Protein AF-A0A7C4RL54-F1 (afdb_monomer)

Solvent-accessible surface area (backbone atoms only — not comparable to full-atom values): 8398 Å² total; per-residue (Å²): 132,87,81,76,83,52,84,56,76,92,70,57,71,68,60,50,52,51,29,49,52,51,32,53,53,32,50,54,50,43,48,72,76,38,52,92,52,42,62,59,35,50,67,56,17,50,60,44,22,53,50,42,31,53,53,51,51,54,50,38,60,52,51,37,65,54,80,75,53,84,80,68,80,81,68,78,94,63,67,63,64,57,49,55,50,50,51,54,48,51,51,50,50,50,51,46,48,67,59,46,47,60,57,57,43,62,78,75,50,56,75,68,55,41,54,40,51,55,36,20,46,49,35,8,61,27,46,33,53,51,53,53,49,50,54,42,51,51,57,51,47,59,60,62,63,67,72,76,124

Sequence (149 aa):
MNSKKTFQYPYSFRWILLSFILVCVSLILAIIVLGIKIHLFIIISLPQFLLFLAIKYRLYTSLDVVDGNPLLFFGEGEDVEKRSSLYTVMLIFLAFFGFALPFILLFVMEPLMWFVSLLSFIVGINGPELILYLIYFQKRKIRFGSKSL

Mean predicted aligned error: 11.38 Å

Foldseek 3Di:
DDPPQAQDQPDDVVVLVVLVVLLVVLVVLLCVLQPVNSVLLCVQLVVLQVVLLVVVVVVRSVVSVCPPDVPVVPDDDDVPVVVVVVNVVVVVVVVCCLPVVLVVCVVPDDPSVSSSNVSSNSCSNSVSSNVSVVVNVVVVCVVVVVPPD

Nearest PDB structures (foldseek):
  8vpb-assembly1_B  TM=3.250E-01  e=9.708E+00  Acetivibrio thermocellus ATCC 27405

Structure (mmCIF, N/CA/C/O backbone):
data_AF-A0A7C4RL54-F1
#
_entry.id   AF-A0A7C4RL54-F1
#
loop_
_atom_site.group_PDB
_atom_site.id
_atom_site.type_symbol
_atom_site.label_atom_id
_atom_site.label_alt_id
_atom_site.label_comp_id
_atom_site.label_asym_id
_atom_site.label_entity_id
_atom_site.label_seq_id
_atom_site.pdbx_PDB_ins_code
_atom_site.Cartn_x
_atom_site.Cartn_y
_atom_site.Cartn_z
_atom_site.occupancy
_atom_site.B_iso_or_equiv
_atom_site.auth_seq_id
_atom_site.auth_comp_id
_atom_site.auth_asym_id
_atom_site.auth_atom_id
_atom_site.pdbx_PDB_model_num
ATOM 1 N N . MET A 1 1 ? 25.033 -7.985 -28.181 1.00 35.47 1 MET A N 1
ATOM 2 C CA . MET A 1 1 ? 25.256 -6.916 -27.179 1.00 35.47 1 MET A CA 1
ATOM 3 C C . MET A 1 1 ? 24.112 -6.983 -26.168 1.00 35.47 1 MET A C 1
ATOM 5 O O . MET A 1 1 ? 22.977 -6.727 -26.540 1.00 35.47 1 MET A O 1
ATOM 9 N N . ASN A 1 2 ? 24.372 -7.462 -24.946 1.00 34.47 2 ASN A N 1
ATOM 10 C CA . ASN A 1 2 ? 23.336 -7.777 -23.949 1.00 34.47 2 ASN A CA 1
ATOM 11 C C . ASN A 1 2 ? 22.698 -6.501 -23.379 1.00 34.47 2 ASN A C 1
ATOM 13 O O . ASN A 1 2 ? 23.256 -5.871 -22.479 1.00 34.47 2 ASN A O 1
ATOM 17 N N . SER A 1 3 ? 21.514 -6.146 -23.883 1.00 41.81 3 SER A N 1
ATOM 18 C CA . SER A 1 3 ? 20.625 -5.172 -23.249 1.00 41.81 3 SER A CA 1
ATOM 19 C C . SER A 1 3 ? 20.230 -5.703 -21.867 1.00 41.81 3 SER A C 1
ATOM 21 O O . SER A 1 3 ? 19.469 -6.664 -21.729 1.00 41.81 3 SER A O 1
ATOM 23 N N . LYS A 1 4 ? 20.834 -5.141 -20.816 1.00 46.88 4 LYS A N 1
ATOM 24 C CA . LYS A 1 4 ? 20.518 -5.478 -19.425 1.00 46.88 4 LYS A CA 1
ATOM 25 C C . LYS A 1 4 ? 19.101 -4.990 -19.121 1.00 46.88 4 LYS A C 1
ATOM 27 O O . LYS A 1 4 ? 18.918 -3.813 -18.818 1.00 46.88 4 LYS A O 1
ATOM 32 N N . LYS A 1 5 ? 18.146 -5.926 -19.177 1.00 49.25 5 LYS A N 1
ATOM 33 C CA . LYS A 1 5 ? 16.754 -5.825 -18.708 1.00 49.25 5 LYS A CA 1
ATOM 34 C C . LYS A 1 5 ? 16.659 -4.907 -17.485 1.00 49.25 5 LYS A C 1
ATOM 36 O O . LYS A 1 5 ? 17.281 -5.150 -16.447 1.00 49.25 5 LYS A O 1
ATOM 41 N N . THR A 1 6 ? 15.944 -3.808 -17.641 1.00 55.41 6 THR A N 1
ATOM 42 C CA . THR A 1 6 ? 15.879 -2.704 -16.687 1.00 55.41 6 THR A CA 1
ATOM 43 C C . THR A 1 6 ? 14.563 -2.711 -15.976 1.00 55.41 6 THR A C 1
ATOM 45 O O . THR A 1 6 ? 13.594 -2.568 -16.680 1.00 55.41 6 THR A O 1
ATOM 48 N N . PHE A 1 7 ? 14.546 -2.768 -14.641 1.00 57.19 7 PHE A N 1
ATOM 49 C CA . PHE A 1 7 ? 13.342 -2.439 -13.877 1.00 57.19 7 PHE A CA 1
ATOM 50 C C . PHE A 1 7 ? 12.948 -0.973 -14.110 1.00 57.19 7 PHE A C 1
ATOM 52 O O . PHE A 1 7 ? 13.687 -0.104 -13.637 1.00 57.19 7 PHE A O 1
ATOM 59 N N . GLN A 1 8 ? 11.867 -0.690 -14.837 1.00 60.50 8 GLN A N 1
ATOM 60 C CA . GLN A 1 8 ? 11.289 0.644 -15.009 1.00 60.50 8 GLN A CA 1
ATOM 61 C C . GLN A 1 8 ? 10.067 0.798 -14.110 1.00 60.50 8 GLN A C 1
ATOM 63 O O . GLN A 1 8 ? 9.154 -0.024 -14.080 1.00 60.50 8 GLN A O 1
ATOM 68 N N . TYR A 1 9 ? 10.068 1.877 -13.335 1.00 67.00 9 TYR A N 1
ATOM 69 C CA . TYR A 1 9 ? 8.959 2.210 -12.458 1.00 67.00 9 TYR A CA 1
ATOM 70 C C . TYR A 1 9 ? 7.986 3.145 -13.199 1.00 67.00 9 TYR A C 1
ATOM 72 O O . TYR A 1 9 ? 8.414 4.224 -13.616 1.00 67.00 9 TYR A O 1
ATOM 80 N N . PRO A 1 10 ? 6.707 2.760 -13.374 1.00 68.31 10 PRO A N 1
ATOM 81 C CA . PRO A 1 10 ? 5.810 3.434 -14.316 1.00 68.31 10 PRO A CA 1
ATOM 82 C C . PRO A 1 10 ? 5.175 4.727 -13.777 1.00 68.31 10 PRO A C 1
ATOM 84 O O . PRO A 1 10 ? 4.591 5.486 -14.549 1.00 68.31 10 PRO A O 1
ATOM 87 N N . TYR A 1 11 ? 5.275 5.009 -12.473 1.00 74.88 11 TYR A N 1
ATOM 88 C CA . TYR A 1 11 ? 4.630 6.176 -11.865 1.00 74.88 11 TYR A CA 1
ATOM 89 C C . TYR A 1 11 ? 5.600 7.332 -11.612 1.00 74.88 11 TYR A C 1
ATOM 91 O O . TYR A 1 11 ? 6.778 7.162 -11.297 1.00 74.88 11 TYR A O 1
ATOM 99 N N . SER A 1 12 ? 5.077 8.555 -11.709 1.00 77.69 12 SER A N 1
ATOM 100 C CA . SER A 1 12 ? 5.824 9.757 -11.337 1.00 77.69 12 SER A CA 1
ATOM 101 C C . SER A 1 12 ? 5.947 9.885 -9.817 1.00 77.69 12 SER A C 1
ATOM 103 O O . SER A 1 12 ? 5.081 9.438 -9.069 1.00 77.69 12 SER A O 1
ATOM 105 N N . PHE A 1 13 ? 6.984 10.587 -9.350 1.00 76.12 13 PHE A N 1
ATOM 106 C CA . PHE A 1 13 ? 7.227 10.827 -7.921 1.00 76.12 13 PHE A CA 1
ATOM 107 C C . PHE A 1 13 ? 6.021 11.429 -7.171 1.00 76.12 13 PHE A C 1
ATOM 109 O O . PHE A 1 13 ? 5.827 11.151 -5.991 1.00 76.12 13 PHE A O 1
ATOM 116 N N . ARG A 1 14 ? 5.167 12.207 -7.854 1.00 81.69 14 ARG A N 1
ATOM 117 C CA . ARG A 1 14 ? 3.951 12.794 -7.261 1.00 81.69 14 ARG A CA 1
ATOM 118 C C . ARG A 1 14 ? 2.963 11.726 -6.780 1.00 81.69 14 ARG A C 1
ATOM 120 O O . ARG A 1 14 ? 2.393 11.875 -5.704 1.00 81.69 14 ARG A O 1
ATOM 127 N N . TRP A 1 15 ? 2.800 10.639 -7.534 1.00 82.81 15 TRP A N 1
AT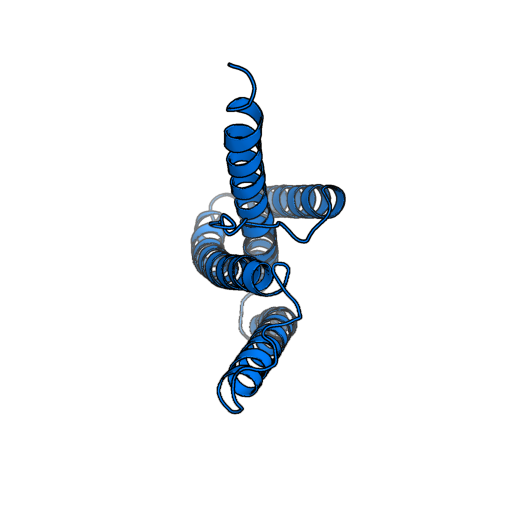OM 128 C CA . TRP A 1 15 ? 1.929 9.517 -7.156 1.00 82.81 15 TRP A CA 1
ATOM 129 C C . TRP A 1 15 ? 2.459 8.748 -5.946 1.00 82.81 15 TRP A C 1
ATOM 131 O O . TRP A 1 15 ? 1.695 8.253 -5.121 1.00 82.81 15 TRP A O 1
ATOM 141 N N . ILE A 1 16 ? 3.779 8.707 -5.808 1.00 86.75 16 ILE A N 1
ATOM 142 C CA . ILE A 1 16 ? 4.480 8.058 -4.698 1.00 86.75 16 ILE A CA 1
ATOM 143 C C . ILE A 1 16 ? 4.316 8.882 -3.433 1.00 86.75 16 ILE A C 1
ATOM 145 O O . ILE A 1 16 ? 4.018 8.337 -2.377 1.00 86.75 16 ILE A O 1
ATOM 149 N N . LEU A 1 17 ? 4.445 10.206 -3.549 1.00 87.38 17 LEU A N 1
ATOM 150 C CA . LEU A 1 17 ? 4.177 11.124 -2.450 1.00 87.38 17 LEU A CA 1
ATOM 151 C C . LEU A 1 17 ? 2.723 11.004 -1.975 1.00 87.38 17 LEU A C 1
ATOM 153 O O . LEU A 1 17 ? 2.479 10.932 -0.776 1.00 87.38 17 LEU A O 1
ATOM 157 N N . LEU A 1 18 ? 1.767 10.916 -2.902 1.00 89.25 18 LEU A N 1
ATOM 158 C CA . LEU A 1 18 ? 0.362 10.693 -2.565 1.00 89.25 18 LEU A CA 1
ATOM 159 C C . LEU A 1 18 ? 0.154 9.339 -1.867 1.00 89.25 18 LEU A C 1
ATOM 161 O O . LEU A 1 18 ? -0.502 9.285 -0.830 1.00 89.25 18 LEU A O 1
ATOM 165 N N . SER A 1 19 ? 0.780 8.271 -2.369 1.00 89.00 19 SER A N 1
ATOM 166 C CA . SER A 1 19 ? 0.760 6.943 -1.735 1.00 89.00 19 SER A CA 1
ATOM 167 C C . SER A 1 19 ? 1.339 6.984 -0.317 1.00 89.00 19 SER A C 1
ATOM 169 O O . SER A 1 19 ? 0.770 6.402 0.603 1.00 89.00 19 SER A O 1
ATOM 171 N N . PHE A 1 20 ? 2.436 7.717 -0.117 1.00 91.44 20 PHE A N 1
ATOM 172 C CA . PHE A 1 20 ? 3.063 7.914 1.188 1.00 91.44 20 PHE A CA 1
ATOM 173 C C . PHE A 1 20 ? 2.129 8.636 2.159 1.00 91.44 20 PHE A C 1
ATOM 175 O O . PHE A 1 20 ? 1.907 8.152 3.267 1.00 91.44 20 PHE A O 1
ATOM 182 N N . ILE A 1 21 ? 1.525 9.747 1.724 1.00 94.06 21 ILE A N 1
ATOM 183 C CA . ILE A 1 21 ? 0.560 10.506 2.528 1.00 94.06 21 ILE A CA 1
ATOM 184 C C . ILE A 1 21 ? -0.614 9.610 2.934 1.00 94.06 21 ILE A C 1
ATOM 186 O O . ILE A 1 21 ? -0.970 9.578 4.110 1.00 94.06 21 ILE A O 1
ATOM 190 N N . LEU A 1 22 ? -1.176 8.838 1.999 1.00 92.81 22 LEU A N 1
ATOM 191 C CA . LEU A 1 22 ? -2.286 7.923 2.281 1.00 92.81 22 LEU A CA 1
ATOM 192 C C . LEU A 1 22 ? -1.910 6.844 3.303 1.00 92.81 22 LEU A C 1
ATOM 194 O O . LEU A 1 22 ? -2.688 6.580 4.218 1.00 92.81 22 LEU A O 1
ATOM 198 N N . VAL A 1 23 ? -0.716 6.253 3.192 1.00 92.88 23 VAL A N 1
ATOM 199 C CA . VAL A 1 23 ? -0.221 5.275 4.173 1.00 92.88 23 VAL A CA 1
ATOM 200 C C . VAL A 1 23 ? -0.063 5.920 5.551 1.00 92.88 23 VAL A C 1
ATOM 202 O O . VAL A 1 23 ? -0.548 5.365 6.534 1.00 92.88 23 VAL A O 1
ATOM 205 N N . CYS A 1 24 ? 0.554 7.101 5.640 1.00 93.69 24 CYS A N 1
ATOM 206 C CA . CYS A 1 24 ? 0.738 7.810 6.908 1.00 93.69 24 CYS A CA 1
ATOM 207 C C . CYS A 1 24 ? -0.595 8.174 7.569 1.00 93.69 24 CYS A C 1
ATOM 209 O O . CYS A 1 24 ? -0.789 7.885 8.748 1.00 93.69 24 CYS A O 1
ATOM 211 N N . VAL A 1 25 ? -1.528 8.759 6.813 1.00 93.38 25 VAL A N 1
ATOM 212 C CA . VAL A 1 25 ? -2.870 9.098 7.311 1.00 93.38 25 VAL A CA 1
ATOM 213 C C . VAL A 1 25 ? -3.584 7.840 7.794 1.00 93.38 25 VAL A C 1
ATOM 215 O O . VAL A 1 25 ? -4.139 7.830 8.890 1.00 93.38 25 VAL A O 1
ATOM 218 N N . SER A 1 26 ? -3.513 6.755 7.024 1.00 92.19 26 SER A N 1
ATOM 219 C CA . SER A 1 26 ? -4.150 5.496 7.394 1.00 92.19 26 SER A CA 1
ATOM 220 C C . SER A 1 26 ? -3.569 4.889 8.672 1.00 92.19 26 SER A C 1
ATOM 222 O O . SER A 1 26 ? -4.319 4.356 9.486 1.00 92.19 26 SER A O 1
ATOM 224 N N . LEU A 1 27 ? -2.251 4.969 8.873 1.00 91.31 27 LEU A N 1
ATOM 225 C CA . LEU A 1 27 ? -1.597 4.488 10.091 1.00 91.31 27 LEU A CA 1
ATOM 226 C C . LEU A 1 27 ? -1.980 5.328 11.313 1.00 91.31 27 LEU A C 1
ATOM 228 O O . LEU A 1 27 ? -2.297 4.767 12.358 1.00 91.31 27 LEU A O 1
ATOM 232 N N . ILE A 1 28 ? -1.998 6.657 11.181 1.00 93.25 28 ILE A N 1
ATOM 233 C CA . ILE A 1 28 ? -2.413 7.565 12.261 1.00 93.25 28 ILE A CA 1
ATOM 234 C C . ILE A 1 28 ? -3.860 7.267 12.665 1.00 93.25 28 ILE A C 1
ATOM 236 O O . ILE A 1 28 ? -4.146 7.092 13.848 1.00 93.25 28 ILE A O 1
ATOM 240 N N . LEU A 1 29 ? -4.763 7.139 11.688 1.00 90.88 29 LEU A N 1
ATOM 241 C CA . LEU A 1 29 ? -6.157 6.783 11.949 1.0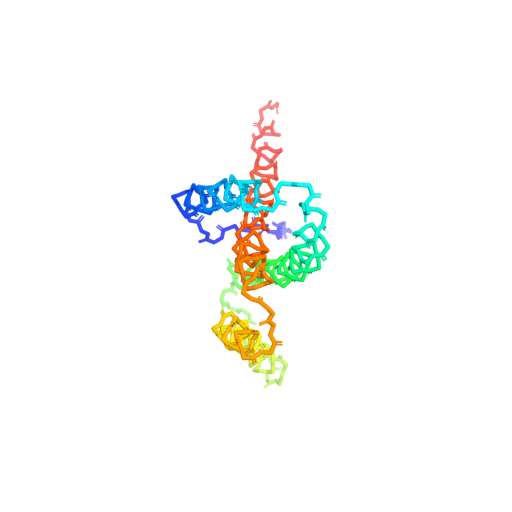0 90.88 29 LEU A CA 1
ATOM 242 C C . LEU A 1 29 ? -6.284 5.397 12.586 1.00 90.88 29 LEU A C 1
ATOM 244 O O . LEU A 1 29 ? -7.062 5.238 13.522 1.00 90.88 29 LEU A O 1
ATOM 248 N N . ALA A 1 30 ? -5.500 4.410 12.145 1.00 89.00 30 ALA A N 1
ATOM 249 C CA . ALA A 1 30 ? -5.511 3.077 12.742 1.00 89.00 30 ALA A CA 1
ATOM 250 C C . ALA A 1 30 ? -5.090 3.117 14.217 1.00 89.00 30 ALA A C 1
ATOM 252 O O . ALA A 1 30 ? -5.724 2.473 15.048 1.00 89.00 30 ALA A O 1
ATOM 253 N N . ILE A 1 31 ? -4.074 3.910 14.564 1.00 89.50 31 ILE A N 1
ATOM 254 C CA . ILE A 1 31 ? -3.629 4.085 15.953 1.00 89.50 31 ILE A CA 1
ATOM 255 C C . ILE A 1 31 ? -4.724 4.749 16.795 1.00 89.50 31 ILE A C 1
ATOM 257 O O . ILE A 1 31 ? -5.021 4.264 17.885 1.00 89.50 31 ILE A O 1
ATOM 261 N N . ILE A 1 32 ? -5.352 5.814 16.285 1.00 90.50 32 ILE A N 1
ATOM 262 C CA . ILE A 1 32 ? -6.412 6.546 16.996 1.00 90.50 32 ILE A CA 1
ATOM 263 C C . ILE A 1 32 ? -7.645 5.660 17.220 1.00 90.50 32 ILE A C 1
ATOM 265 O O . ILE A 1 32 ? -8.184 5.626 18.322 1.00 90.50 32 ILE A O 1
ATOM 269 N N . VAL A 1 33 ? -8.093 4.943 16.186 1.00 87.06 33 VAL A N 1
ATOM 270 C CA . VAL A 1 33 ? -9.337 4.157 16.218 1.00 87.06 33 VAL A CA 1
ATOM 271 C C . VAL A 1 33 ? -9.160 2.836 16.965 1.00 87.06 33 VAL A C 1
ATOM 273 O O . VAL A 1 33 ? -10.074 2.396 17.660 1.00 87.06 33 VAL A O 1
ATOM 276 N N . LEU A 1 34 ? -8.006 2.176 16.823 1.00 85.06 34 LEU A N 1
ATOM 277 C CA . LEU A 1 34 ? -7.810 0.818 17.339 1.00 85.06 34 LEU A CA 1
ATOM 278 C C . LEU A 1 34 ? -7.048 0.780 18.657 1.00 85.06 34 LEU A C 1
ATOM 280 O O . LEU A 1 34 ? -7.264 -0.153 19.431 1.00 85.06 34 LEU A O 1
ATOM 284 N N . GLY A 1 35 ? -6.174 1.753 18.929 1.00 85.69 35 GLY A N 1
ATOM 285 C CA . GLY A 1 35 ? -5.356 1.794 20.140 1.00 85.69 35 GLY A CA 1
ATOM 286 C C . GLY A 1 35 ? -4.687 0.445 20.430 1.00 85.69 35 GLY A C 1
ATOM 287 O O . GLY A 1 35 ? -3.856 -0.039 19.664 1.00 85.69 35 GLY A O 1
ATOM 288 N N . ILE A 1 36 ? -5.106 -0.211 21.515 1.00 83.19 36 ILE A N 1
ATOM 289 C CA . ILE A 1 36 ? -4.591 -1.519 21.968 1.00 83.19 36 ILE A CA 1
ATOM 290 C C . ILE A 1 36 ? -4.880 -2.649 20.951 1.00 83.19 36 ILE A C 1
ATOM 292 O O . ILE A 1 36 ? -4.137 -3.629 20.852 1.00 83.19 36 ILE A O 1
ATOM 296 N N . LYS A 1 37 ? -5.931 -2.511 20.134 1.00 86.56 37 LYS A N 1
ATOM 297 C CA . LYS A 1 37 ? -6.326 -3.477 19.096 1.00 86.56 37 LYS A CA 1
ATOM 298 C C . LYS A 1 37 ? -5.574 -3.310 17.768 1.00 86.56 37 LYS A C 1
ATOM 300 O O . LYS A 1 37 ? -5.958 -3.918 16.772 1.00 86.56 37 LYS A O 1
ATOM 305 N N . ILE A 1 38 ? -4.480 -2.542 17.733 1.00 87.81 38 ILE A N 1
ATOM 306 C CA . ILE A 1 38 ? -3.667 -2.331 16.520 1.00 87.81 38 ILE A CA 1
ATOM 307 C C . ILE A 1 38 ? -3.134 -3.638 15.906 1.00 87.81 38 ILE A C 1
ATOM 309 O O . ILE A 1 38 ? -2.904 -3.717 14.702 1.00 87.81 38 ILE A O 1
ATOM 313 N N . HIS A 1 39 ? -2.999 -4.701 16.704 1.00 88.19 39 HIS A N 1
ATOM 314 C CA . HIS A 1 39 ? -2.622 -6.026 16.213 1.00 88.19 39 HIS A CA 1
ATOM 315 C C . HIS A 1 39 ? -3.598 -6.562 15.148 1.00 88.19 39 HIS A C 1
ATOM 317 O O . HIS A 1 39 ? -3.151 -7.188 14.190 1.00 88.19 39 HIS A O 1
ATOM 323 N N . LEU A 1 40 ? -4.901 -6.256 15.243 1.00 87.19 40 LEU A N 1
ATOM 324 C CA . LEU A 1 40 ? -5.901 -6.642 14.235 1.00 87.19 40 LEU A CA 1
ATOM 325 C C . LEU A 1 40 ? -5.608 -5.995 12.878 1.00 87.19 40 LEU A C 1
ATOM 327 O O . LEU A 1 40 ? -5.698 -6.646 11.838 1.00 87.19 40 LEU A O 1
ATOM 331 N N . PHE A 1 41 ? -5.190 -4.729 12.895 1.00 88.69 41 PHE A N 1
ATOM 332 C CA . PHE A 1 41 ? -4.788 -4.013 11.690 1.00 88.69 41 PHE A CA 1
ATOM 333 C C . PHE A 1 41 ? -3.558 -4.643 11.040 1.00 88.69 41 PHE A C 1
ATOM 335 O O . PHE A 1 41 ? -3.516 -4.767 9.819 1.00 88.69 41 PHE A O 1
ATOM 342 N N . ILE A 1 42 ? -2.573 -5.085 11.825 1.00 88.69 42 ILE A N 1
ATOM 343 C CA . ILE A 1 42 ? -1.373 -5.749 11.295 1.00 88.69 42 ILE A CA 1
ATOM 344 C C . ILE A 1 42 ? -1.740 -7.101 10.672 1.00 88.69 42 ILE A C 1
ATOM 346 O O . ILE A 1 42 ? -1.328 -7.387 9.550 1.00 88.69 42 ILE A O 1
ATOM 350 N N . ILE A 1 43 ? -2.558 -7.901 11.364 1.00 88.25 43 ILE A N 1
ATOM 351 C CA . ILE A 1 43 ? -2.985 -9.231 10.902 1.00 88.25 43 ILE A CA 1
ATOM 352 C C . ILE A 1 43 ? -3.727 -9.145 9.562 1.00 88.25 43 ILE A C 1
ATOM 354 O O . ILE A 1 43 ? -3.542 -10.012 8.713 1.00 88.25 43 ILE A O 1
ATOM 358 N N . ILE A 1 44 ? -4.531 -8.100 9.349 1.00 86.31 44 ILE A N 1
ATOM 359 C CA . ILE A 1 44 ? -5.294 -7.914 8.105 1.00 86.31 44 ILE A CA 1
ATOM 360 C C . ILE A 1 44 ? -4.461 -7.224 7.016 1.00 86.31 44 ILE A C 1
ATOM 362 O O . ILE A 1 44 ? -4.509 -7.628 5.852 1.00 86.31 44 ILE A O 1
ATOM 366 N N . SER A 1 45 ? -3.677 -6.202 7.369 1.00 88.75 45 SER A N 1
ATOM 367 C CA . SER A 1 45 ? -2.888 -5.438 6.392 1.00 88.75 45 SER A CA 1
ATOM 368 C C . SER A 1 45 ? -1.735 -6.242 5.804 1.00 88.75 45 SER A C 1
ATOM 370 O O . SER A 1 45 ? -1.439 -6.080 4.625 1.00 88.75 45 SER A O 1
ATOM 372 N N . LEU A 1 46 ? -1.098 -7.127 6.574 1.00 89.12 46 LEU A N 1
ATOM 373 C CA . LEU A 1 46 ? 0.103 -7.834 6.131 1.00 89.12 46 LEU A CA 1
ATOM 374 C C . LEU A 1 46 ? -0.159 -8.820 4.971 1.00 89.12 46 LEU A C 1
ATOM 376 O O . LEU A 1 46 ? 0.559 -8.742 3.972 1.00 89.12 46 LEU A O 1
ATOM 380 N N . PRO A 1 47 ? -1.196 -9.682 5.000 1.00 87.88 47 PRO A N 1
ATOM 381 C CA . PRO A 1 47 ? -1.550 -10.517 3.851 1.00 87.88 47 PRO A CA 1
ATOM 382 C C . PRO A 1 47 ? -1.918 -9.700 2.609 1.00 87.88 47 PRO A C 1
ATOM 384 O O . PRO A 1 47 ? -1.461 -10.016 1.511 1.00 87.88 47 PRO A O 1
ATOM 387 N N . GLN A 1 48 ? -2.699 -8.625 2.777 1.00 86.44 48 GLN A N 1
ATOM 388 C CA . GLN A 1 48 ? -3.070 -7.731 1.675 1.00 86.44 48 GLN A CA 1
ATOM 389 C C . GLN A 1 48 ? -1.827 -7.080 1.065 1.00 86.44 48 GLN A C 1
ATOM 391 O O . GLN A 1 48 ? -1.643 -7.106 -0.149 1.00 86.44 48 GLN A O 1
ATOM 396 N N . PHE A 1 49 ? -0.940 -6.561 1.909 1.00 89.50 49 PHE A N 1
ATOM 397 C CA . PHE A 1 49 ? 0.318 -5.955 1.505 1.00 89.50 49 PHE A CA 1
ATOM 398 C C . PHE A 1 49 ? 1.178 -6.920 0.686 1.00 89.50 49 PHE A C 1
ATOM 400 O O . PHE A 1 49 ? 1.640 -6.561 -0.395 1.00 89.50 49 PHE A O 1
ATOM 407 N N . LEU A 1 50 ? 1.374 -8.152 1.166 1.00 88.62 50 LEU A N 1
ATOM 408 C CA . LEU A 1 50 ? 2.171 -9.162 0.466 1.00 88.62 50 LEU A CA 1
ATOM 409 C C . LEU A 1 50 ? 1.542 -9.557 -0.874 1.00 88.62 50 LEU A C 1
ATOM 411 O O . LEU A 1 50 ? 2.255 -9.674 -1.872 1.00 88.62 50 LEU A O 1
ATOM 415 N N . LEU A 1 51 ? 0.217 -9.712 -0.913 1.00 86.94 51 LEU A N 1
ATOM 416 C CA . LEU A 1 51 ? -0.520 -10.024 -2.134 1.00 86.94 51 LEU A CA 1
ATOM 417 C C . LEU A 1 51 ? -0.354 -8.915 -3.183 1.00 86.94 51 LEU A C 1
ATOM 419 O O . LEU A 1 51 ? 0.059 -9.187 -4.312 1.00 86.94 51 LEU A O 1
ATOM 423 N N . PHE A 1 52 ? -0.624 -7.660 -2.816 1.00 86.44 52 PHE A N 1
ATOM 424 C CA . PHE A 1 52 ? -0.487 -6.525 -3.729 1.00 86.44 52 PHE A CA 1
ATOM 425 C C . PHE A 1 52 ? 0.967 -6.283 -4.132 1.00 86.44 52 PHE A C 1
ATOM 427 O O . PHE A 1 52 ? 1.219 -5.953 -5.290 1.00 86.44 52 PHE A O 1
ATOM 434 N N . LEU A 1 53 ? 1.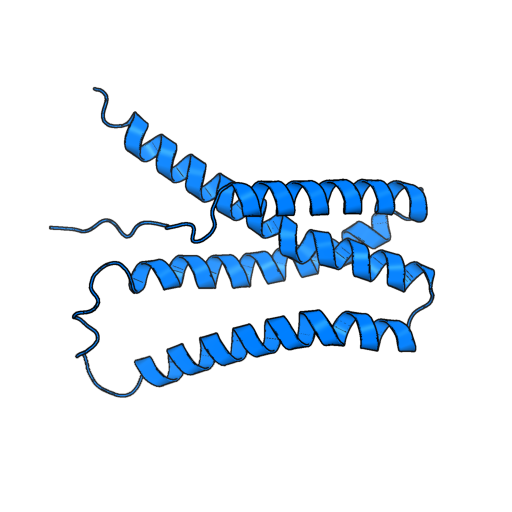929 -6.499 -3.230 1.00 87.19 53 LEU A N 1
ATOM 435 C CA . LEU A 1 53 ? 3.350 -6.435 -3.557 1.00 87.19 53 LEU A CA 1
ATOM 436 C C . LEU A 1 53 ? 3.727 -7.478 -4.605 1.00 87.19 53 LEU A C 1
ATOM 438 O O . LEU A 1 53 ? 4.361 -7.122 -5.594 1.00 87.19 53 LEU A O 1
ATOM 442 N N . ALA A 1 54 ? 3.307 -8.734 -4.437 1.00 85.19 54 ALA A N 1
ATOM 443 C CA . ALA A 1 54 ? 3.584 -9.795 -5.400 1.00 85.19 54 ALA A CA 1
ATOM 444 C C . ALA A 1 54 ? 2.962 -9.496 -6.774 1.00 85.19 54 ALA A C 1
ATOM 446 O O . ALA A 1 54 ? 3.637 -9.616 -7.800 1.00 85.19 54 ALA A O 1
ATOM 447 N N . ILE A 1 55 ? 1.699 -9.053 -6.798 1.00 81.94 55 ILE A N 1
ATOM 448 C CA . ILE A 1 55 ? 0.985 -8.704 -8.033 1.00 81.94 55 ILE A CA 1
ATOM 449 C C . ILE A 1 55 ? 1.667 -7.526 -8.738 1.00 81.94 55 ILE A C 1
ATOM 451 O O . ILE A 1 55 ? 2.022 -7.644 -9.911 1.00 81.94 55 ILE A O 1
ATOM 455 N N . LYS A 1 56 ? 1.897 -6.409 -8.036 1.00 83.94 56 LYS A N 1
ATOM 456 C CA . LYS A 1 56 ? 2.510 -5.203 -8.616 1.00 83.94 56 LYS A CA 1
ATOM 457 C C . LYS A 1 56 ? 3.953 -5.441 -9.046 1.00 83.94 56 LYS A C 1
ATOM 459 O O . LYS A 1 56 ? 4.340 -5.017 -10.130 1.00 83.94 56 LYS A O 1
ATOM 464 N N . TYR A 1 57 ? 4.738 -6.169 -8.249 1.00 82.00 57 TYR A N 1
ATOM 465 C CA . TYR A 1 57 ? 6.102 -6.544 -8.619 1.00 82.00 57 TYR A CA 1
ATOM 466 C C . TYR A 1 57 ? 6.120 -7.346 -9.923 1.00 82.00 57 TYR A C 1
ATOM 468 O O . TYR A 1 57 ? 6.897 -7.033 -10.829 1.00 82.00 57 TYR A O 1
ATOM 476 N N . ARG A 1 58 ? 5.238 -8.348 -10.052 1.00 78.75 58 ARG A N 1
ATOM 477 C CA . ARG A 1 58 ? 5.110 -9.146 -11.277 1.00 78.75 58 ARG A CA 1
ATOM 478 C C . ARG A 1 58 ? 4.669 -8.289 -12.462 1.00 78.75 58 ARG A C 1
ATOM 480 O O . ARG A 1 58 ? 5.228 -8.441 -13.541 1.00 78.75 58 ARG A O 1
ATOM 487 N N . LEU A 1 59 ? 3.721 -7.374 -12.254 1.00 76.00 59 LEU A N 1
ATOM 488 C CA . LEU A 1 59 ? 3.242 -6.457 -13.288 1.00 76.00 59 LEU A CA 1
ATOM 489 C C . LEU A 1 59 ? 4.373 -5.554 -13.806 1.00 76.00 59 LEU A C 1
ATOM 491 O O . LEU A 1 59 ? 4.609 -5.494 -15.011 1.00 76.00 59 LEU A O 1
ATOM 495 N N . TYR A 1 60 ? 5.118 -4.905 -12.907 1.00 73.44 60 TYR A N 1
ATOM 496 C CA . TYR A 1 60 ? 6.170 -3.955 -13.288 1.00 73.44 60 TYR A CA 1
ATOM 497 C C . TYR A 1 60 ? 7.377 -4.655 -13.905 1.00 73.44 60 TYR A C 1
ATOM 499 O O . TYR A 1 60 ? 7.884 -4.198 -14.920 1.00 73.44 60 TYR A O 1
ATOM 507 N N . THR A 1 61 ? 7.773 -5.821 -13.388 1.00 68.31 61 THR A N 1
ATOM 508 C CA . THR A 1 61 ? 8.838 -6.617 -14.023 1.00 68.31 61 THR A CA 1
ATOM 509 C C . THR A 1 61 ? 8.458 -7.141 -15.406 1.00 68.31 61 THR A C 1
ATOM 511 O O . THR A 1 61 ? 9.342 -7.353 -16.234 1.00 68.31 61 THR A O 1
ATOM 514 N N . SER A 1 62 ? 7.169 -7.354 -15.683 1.00 62.69 62 SER A N 1
ATOM 515 C CA . SER A 1 62 ? 6.718 -7.738 -17.022 1.00 62.69 62 SER A CA 1
ATOM 516 C C . SER A 1 62 ? 6.560 -6.571 -17.995 1.00 62.69 62 SER A C 1
ATOM 518 O O . SER A 1 62 ? 6.763 -6.777 -19.188 1.00 62.69 62 SER A O 1
ATOM 520 N N . LEU A 1 63 ? 6.261 -5.358 -17.513 1.00 57.03 63 LEU A N 1
ATOM 521 C CA . LEU A 1 63 ? 6.209 -4.153 -18.352 1.00 57.03 63 LEU A CA 1
ATOM 522 C C . LEU A 1 63 ? 7.580 -3.844 -18.980 1.00 57.03 63 LEU A C 1
ATOM 524 O O . LEU A 1 63 ? 7.655 -3.475 -20.147 1.00 57.03 63 LEU A O 1
ATOM 528 N N . ASP A 1 64 ? 8.676 -4.149 -18.284 1.00 48.22 64 ASP A N 1
ATOM 529 C CA . ASP A 1 64 ? 10.041 -4.005 -18.819 1.00 48.22 64 ASP A CA 1
ATOM 530 C C . ASP A 1 64 ? 10.390 -4.923 -19.986 1.00 48.22 64 ASP A C 1
ATOM 532 O O . ASP A 1 64 ? 11.377 -4.696 -20.689 1.00 48.22 64 ASP A O 1
ATOM 536 N N . VAL A 1 65 ? 9.618 -5.991 -20.180 1.00 47.84 65 VAL A N 1
ATOM 537 C CA . VAL A 1 65 ? 9.780 -6.867 -21.343 1.00 47.84 65 VAL A CA 1
ATOM 538 C C . VAL A 1 65 ? 9.212 -6.193 -22.596 1.00 47.84 65 VAL A C 1
ATOM 540 O O . VAL A 1 65 ? 9.676 -6.479 -23.696 1.00 47.84 65 VAL A O 1
ATOM 543 N N . VAL A 1 66 ? 8.263 -5.267 -22.436 1.00 48.16 66 VAL A N 1
ATOM 544 C CA . VAL A 1 66 ? 7.540 -4.611 -23.533 1.00 48.16 66 VAL A CA 1
ATOM 545 C C . VAL A 1 66 ? 8.314 -3.404 -24.084 1.00 48.16 66 VAL A C 1
ATOM 547 O O . VAL A 1 66 ? 8.372 -3.221 -25.297 1.00 48.16 66 VAL A O 1
ATOM 550 N N . ASP A 1 67 ? 9.021 -2.652 -23.234 1.00 43.91 67 ASP A N 1
ATOM 551 C CA . ASP A 1 67 ? 9.707 -1.404 -23.630 1.00 43.91 67 ASP A CA 1
ATOM 552 C C . ASP A 1 67 ? 11.130 -1.583 -24.207 1.00 43.91 67 ASP A C 1
ATOM 554 O O . ASP A 1 67 ? 11.846 -0.611 -24.449 1.00 43.91 67 ASP A O 1
ATOM 558 N N . GLY A 1 68 ? 11.574 -2.822 -24.446 1.00 40.53 68 GLY A N 1
ATOM 559 C CA . GLY A 1 68 ? 12.903 -3.115 -25.005 1.00 40.53 68 GLY A CA 1
ATOM 560 C C . GLY A 1 68 ? 12.950 -3.343 -26.520 1.00 40.53 68 GLY A C 1
ATOM 561 O O . GLY A 1 68 ? 14.034 -3.283 -27.101 1.00 40.53 68 GLY A O 1
ATOM 562 N N . ASN A 1 69 ? 11.811 -3.648 -27.149 1.00 34.19 69 ASN A N 1
ATOM 563 C CA . ASN A 1 69 ? 11.636 -3.761 -28.598 1.00 34.19 69 ASN A CA 1
ATOM 564 C C . ASN A 1 69 ? 10.143 -4.033 -28.890 1.00 34.19 69 ASN A C 1
ATOM 566 O O . ASN A 1 69 ? 9.704 -5.167 -28.687 1.00 34.19 69 ASN A O 1
ATOM 570 N N . PRO A 1 70 ? 9.354 -3.087 -29.432 1.00 37.91 70 PRO A N 1
ATOM 571 C CA . PRO A 1 70 ? 8.012 -3.403 -29.935 1.00 37.91 70 PRO A CA 1
ATOM 572 C C . PRO A 1 70 ? 8.041 -4.312 -31.188 1.00 37.91 70 PRO A C 1
ATOM 574 O O . PRO A 1 70 ? 6.998 -4.666 -31.723 1.00 37.91 70 PRO A O 1
ATOM 577 N N . LEU A 1 71 ? 9.229 -4.726 -31.655 1.00 36.28 71 LEU A N 1
ATOM 578 C CA . LEU A 1 71 ? 9.462 -5.445 -32.914 1.00 36.28 71 LEU A CA 1
ATOM 579 C C . LEU A 1 71 ? 9.751 -6.952 -32.785 1.00 36.28 71 LEU A C 1
ATOM 581 O O . LEU A 1 71 ? 10.106 -7.585 -33.772 1.00 36.28 71 LEU A O 1
ATOM 585 N N . LEU A 1 72 ? 9.550 -7.559 -31.610 1.00 35.31 72 LEU A N 1
ATOM 586 C CA . LEU A 1 72 ? 9.399 -9.023 -31.493 1.00 35.31 72 LEU A CA 1
ATOM 587 C C . LEU A 1 72 ? 7.976 -9.427 -31.074 1.00 35.31 72 LEU A C 1
ATOM 589 O O . LEU A 1 72 ? 7.755 -10.492 -30.510 1.00 35.31 72 LEU A O 1
ATOM 593 N N . PHE A 1 73 ? 6.999 -8.586 -31.429 1.00 43.09 73 PHE A N 1
ATOM 594 C CA . PHE A 1 73 ? 5.578 -8.943 -31.516 1.00 43.09 73 PHE A CA 1
ATOM 595 C C . PHE A 1 73 ? 5.252 -9.856 -32.719 1.00 43.09 73 PHE A C 1
ATOM 597 O O . PHE A 1 73 ? 4.104 -10.250 -32.892 1.00 43.09 73 PHE A O 1
ATOM 604 N N . PHE A 1 74 ? 6.251 -10.240 -33.523 1.00 37.28 74 PHE A N 1
ATOM 605 C CA . PHE A 1 74 ? 6.123 -11.174 -34.649 1.00 37.28 74 PHE A CA 1
ATOM 606 C C . PHE A 1 74 ? 6.868 -12.494 -34.391 1.00 37.28 74 PHE A C 1
ATOM 608 O O . PHE A 1 74 ? 7.694 -12.926 -35.188 1.00 37.28 74 PHE A O 1
ATOM 615 N N . GLY A 1 75 ? 6.599 -13.124 -33.248 1.00 35.62 75 GLY A N 1
ATOM 616 C CA . GLY A 1 75 ? 6.988 -14.508 -32.970 1.00 35.62 75 GLY A CA 1
ATOM 617 C C . GLY A 1 75 ? 5.756 -15.313 -32.566 1.00 35.62 75 GLY A C 1
ATOM 618 O O . GLY A 1 75 ? 5.377 -15.281 -31.403 1.00 35.62 75 GLY A O 1
ATOM 619 N N . GLU A 1 76 ? 5.113 -15.936 -33.557 1.00 37.78 76 GLU A N 1
ATOM 620 C CA . GLU A 1 76 ? 4.093 -17.002 -33.479 1.00 37.78 76 GLU A CA 1
ATOM 621 C C . GLU A 1 76 ? 3.126 -17.005 -32.267 1.00 37.78 76 GLU A C 1
ATOM 623 O O . GLU A 1 76 ? 3.266 -17.732 -31.288 1.00 37.78 76 GLU A O 1
ATOM 628 N N . GLY A 1 77 ? 2.037 -16.247 -32.406 1.00 45.44 77 GLY A N 1
ATOM 629 C CA . GLY A 1 77 ? 0.731 -16.868 -32.670 1.00 45.44 77 GLY A CA 1
ATOM 630 C C . GLY A 1 77 ? -0.208 -17.203 -31.507 1.00 45.44 77 GLY A C 1
ATOM 631 O O . GLY A 1 77 ? -1.376 -16.856 -31.614 1.00 45.44 77 GLY A O 1
ATOM 632 N N . GLU A 1 78 ? 0.229 -17.834 -30.411 1.00 42.97 78 GLU A N 1
ATOM 633 C CA . GLU A 1 78 ? -0.744 -18.392 -29.432 1.00 42.97 78 GLU A CA 1
ATOM 634 C C . GLU A 1 78 ? -0.502 -18.006 -27.959 1.00 42.97 78 GLU A C 1
ATOM 636 O O . GLU A 1 78 ? -1.449 -17.877 -27.179 1.00 42.97 78 GLU A O 1
ATOM 641 N N . ASP A 1 79 ? 0.740 -17.728 -27.552 1.00 46.44 79 ASP A N 1
ATOM 642 C CA . ASP A 1 79 ? 1.065 -17.482 -26.134 1.00 46.44 79 ASP A CA 1
ATOM 643 C C . ASP A 1 79 ? 0.981 -16.008 -25.695 1.00 46.44 79 ASP A C 1
ATOM 645 O O . ASP A 1 79 ? 0.920 -15.701 -24.495 1.00 46.44 79 ASP A O 1
ATOM 649 N N . VAL A 1 80 ? 0.975 -15.074 -26.648 1.00 46.56 80 VAL A N 1
ATOM 650 C CA . VAL A 1 80 ? 0.962 -13.624 -26.379 1.00 46.56 80 VAL A CA 1
ATOM 651 C C . VAL A 1 80 ? -0.447 -13.138 -26.032 1.00 46.56 80 VAL A C 1
ATOM 653 O O . VAL A 1 80 ? -0.627 -12.378 -25.075 1.00 46.56 80 VAL A O 1
ATOM 656 N N . GLU A 1 81 ? -1.461 -13.632 -26.742 1.00 49.69 81 GLU A N 1
ATOM 657 C CA . GLU A 1 81 ? -2.864 -13.262 -26.525 1.00 49.69 81 GLU A CA 1
ATOM 658 C C . GLU A 1 81 ? -3.364 -13.755 -25.156 1.00 49.69 81 GLU A C 1
ATOM 660 O O . GLU A 1 81 ? -3.993 -13.014 -24.393 1.00 49.69 81 GLU A O 1
ATOM 665 N N . LYS A 1 82 ? -2.951 -14.968 -24.767 1.00 50.88 82 LYS A N 1
ATOM 666 C CA . LYS A 1 82 ? -3.277 -15.576 -23.471 1.00 50.88 82 LYS A CA 1
ATOM 667 C C . LYS A 1 82 ? -2.650 -14.828 -22.288 1.00 50.88 82 LYS A C 1
ATOM 669 O O . LYS A 1 82 ? -3.288 -14.687 -21.244 1.00 50.88 82 LYS A O 1
ATOM 674 N N . ARG A 1 83 ? -1.426 -14.297 -22.436 1.00 54.50 83 ARG A N 1
ATOM 675 C CA . ARG A 1 83 ? -0.778 -13.466 -21.399 1.00 54.50 83 ARG A CA 1
ATOM 676 C C . ARG A 1 83 ? -1.419 -12.089 -21.283 1.00 54.50 83 ARG A C 1
ATOM 678 O O . ARG A 1 83 ? -1.684 -11.669 -20.163 1.00 54.50 83 ARG A O 1
ATOM 685 N N . SER A 1 84 ? -1.705 -11.419 -22.401 1.00 57.44 84 SER A N 1
ATOM 686 C CA . SER A 1 84 ? -2.421 -10.131 -22.416 1.00 57.44 84 SER A CA 1
ATOM 687 C C . SER A 1 84 ? -3.790 -10.241 -21.730 1.00 57.44 84 SER A C 1
ATOM 689 O O . SER A 1 84 ? -4.115 -9.452 -20.840 1.00 57.44 84 SER A O 1
ATOM 691 N N . SER A 1 85 ? -4.541 -11.301 -22.050 1.00 62.75 85 SER A N 1
ATOM 692 C CA . SER A 1 85 ? -5.825 -11.606 -21.415 1.00 62.75 85 SER A CA 1
ATOM 693 C C . SER A 1 85 ? -5.687 -11.814 -19.901 1.00 62.75 85 SER A C 1
ATOM 695 O O . SER A 1 85 ? -6.439 -11.217 -19.134 1.00 62.75 85 SER A O 1
ATOM 697 N N . LEU A 1 86 ? -4.673 -12.558 -19.441 1.00 68.44 86 LEU A N 1
ATOM 698 C CA . LEU A 1 86 ? -4.401 -12.740 -18.009 1.00 68.44 86 LEU A CA 1
ATOM 699 C C . LEU A 1 86 ? -4.087 -11.424 -17.281 1.00 68.44 86 LEU A C 1
ATOM 701 O O . LEU A 1 86 ? -4.520 -11.265 -16.143 1.00 68.44 86 LEU A O 1
ATOM 705 N N . TYR A 1 87 ? -3.380 -10.473 -17.901 1.00 66.38 87 TYR A N 1
ATOM 706 C CA . TYR A 1 87 ? -3.128 -9.156 -17.296 1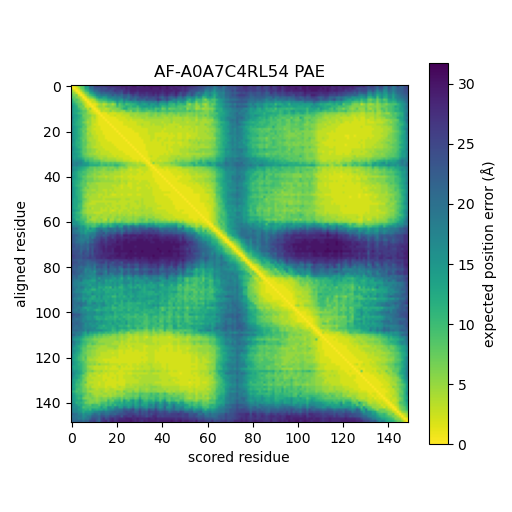.00 66.38 87 TYR A CA 1
ATOM 707 C C . TYR A 1 87 ? -4.402 -8.329 -17.164 1.00 66.38 87 TYR A C 1
ATOM 709 O O . TYR A 1 87 ? -4.656 -7.770 -16.097 1.00 66.38 87 TYR A O 1
ATOM 717 N N . THR A 1 88 ? -5.223 -8.291 -18.212 1.00 69.69 88 THR A N 1
ATOM 718 C CA . THR A 1 88 ? -6.529 -7.625 -18.171 1.00 69.69 88 THR A CA 1
ATOM 719 C C . THR A 1 88 ? -7.428 -8.265 -17.120 1.00 69.69 88 THR A C 1
ATOM 721 O O . THR A 1 88 ? -8.018 -7.558 -16.309 1.00 69.69 88 THR A O 1
ATOM 724 N N . VAL A 1 89 ? -7.461 -9.597 -17.050 1.00 74.75 89 VAL A N 1
ATOM 725 C CA . VAL A 1 89 ? -8.202 -10.331 -16.020 1.00 74.75 89 VAL A CA 1
ATOM 726 C C . VAL A 1 89 ? -7.656 -10.019 -14.629 1.00 74.75 89 VAL A C 1
ATOM 728 O O . VAL A 1 89 ? -8.450 -9.719 -13.749 1.00 74.75 89 VAL A O 1
ATOM 731 N N . MET A 1 90 ? -6.335 -10.009 -14.412 1.00 72.94 90 MET A N 1
ATOM 732 C CA . MET A 1 90 ? -5.743 -9.645 -13.117 1.00 72.94 90 MET A CA 1
ATOM 733 C C . MET A 1 90 ? -6.078 -8.206 -12.720 1.00 72.94 90 MET A C 1
ATOM 735 O O . MET A 1 90 ? -6.379 -7.976 -11.554 1.00 72.94 90 MET A O 1
ATOM 739 N N . LEU A 1 91 ? -6.065 -7.251 -13.655 1.00 72.56 91 LEU A N 1
ATOM 740 C CA . LEU A 1 91 ? -6.442 -5.856 -13.401 1.00 72.56 91 LEU A CA 1
ATOM 741 C C . LEU A 1 91 ? -7.933 -5.714 -13.086 1.00 72.56 91 LEU A C 1
ATOM 743 O O . LEU A 1 91 ? -8.282 -5.008 -12.143 1.00 72.56 91 LEU A O 1
ATOM 747 N N . ILE A 1 92 ? -8.802 -6.415 -13.819 1.00 77.94 92 ILE A N 1
ATOM 748 C CA . ILE A 1 92 ? -10.243 -6.468 -13.539 1.00 77.94 92 ILE A CA 1
ATOM 749 C C . ILE A 1 92 ? -10.481 -7.095 -12.168 1.00 77.94 92 ILE A C 1
ATOM 751 O O . ILE A 1 92 ? -11.262 -6.562 -11.389 1.00 77.94 92 ILE A O 1
ATOM 755 N N . PHE A 1 93 ? -9.779 -8.178 -11.833 1.00 77.12 93 PHE A N 1
ATOM 756 C CA . PHE A 1 93 ? -9.870 -8.810 -10.521 1.00 77.12 93 PHE A CA 1
ATOM 757 C C . PHE A 1 93 ? -9.390 -7.860 -9.424 1.00 77.12 93 PHE A C 1
ATOM 759 O O . PHE A 1 93 ? -10.037 -7.747 -8.393 1.00 77.12 93 PHE A O 1
ATOM 766 N N . LEU A 1 94 ? -8.301 -7.124 -9.656 1.00 73.69 94 LEU A N 1
ATOM 767 C CA . LEU A 1 94 ? -7.779 -6.138 -8.713 1.00 73.69 94 LEU A CA 1
ATOM 768 C C . LEU A 1 94 ? -8.760 -4.982 -8.497 1.00 73.69 94 LEU A C 1
ATOM 770 O O . LEU A 1 94 ? -8.964 -4.562 -7.362 1.00 73.69 94 LEU A O 1
ATOM 774 N N . ALA A 1 95 ? -9.382 -4.492 -9.571 1.00 74.69 95 ALA A N 1
ATOM 775 C CA . ALA A 1 95 ? -10.391 -3.442 -9.521 1.00 74.69 95 ALA A CA 1
ATOM 776 C C . ALA A 1 95 ? -11.673 -3.934 -8.837 1.00 74.69 95 ALA A C 1
ATOM 778 O O . ALA A 1 95 ? -12.214 -3.248 -7.973 1.00 74.69 95 ALA A O 1
ATOM 779 N N . PHE A 1 96 ? -12.120 -5.147 -9.165 1.00 77.44 96 PHE A N 1
ATOM 780 C CA . P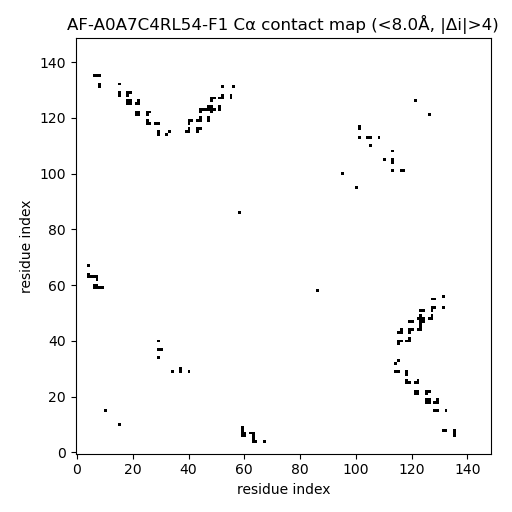HE A 1 96 ? -13.296 -5.766 -8.568 1.00 77.44 96 PHE A CA 1
ATOM 781 C C . PHE A 1 96 ? -13.080 -6.047 -7.085 1.00 77.44 96 PHE A C 1
ATOM 783 O O . PHE A 1 96 ? -13.903 -5.648 -6.277 1.00 77.44 96 PHE A O 1
ATOM 790 N N . PHE A 1 97 ? -11.960 -6.651 -6.688 1.00 74.44 97 PHE A N 1
ATOM 791 C CA . PHE A 1 97 ? -11.638 -6.828 -5.272 1.00 74.44 97 PHE A CA 1
ATOM 792 C C . PHE A 1 97 ? -11.438 -5.488 -4.578 1.00 74.44 97 PHE A C 1
ATOM 794 O O . PHE A 1 97 ? -11.873 -5.323 -3.444 1.00 74.44 97 PHE A O 1
ATOM 801 N N . GLY A 1 98 ? -10.830 -4.513 -5.249 1.00 68.25 98 GLY A N 1
ATOM 802 C CA . GLY A 1 98 ? -10.613 -3.212 -4.645 1.00 68.25 98 GLY A CA 1
ATOM 803 C C . GLY A 1 98 ? -11.890 -2.416 -4.405 1.00 68.25 98 GLY A C 1
ATOM 804 O O . GLY A 1 98 ? -11.960 -1.664 -3.437 1.00 68.25 98 GLY A O 1
ATOM 805 N N . PHE A 1 99 ? -12.906 -2.617 -5.243 1.00 73.19 99 PHE A N 1
ATOM 806 C CA . PHE A 1 99 ? -14.192 -1.950 -5.105 1.00 73.19 99 PHE A CA 1
ATOM 807 C C . PHE A 1 99 ? -15.205 -2.783 -4.320 1.00 73.19 99 PHE A C 1
ATOM 809 O O . PHE A 1 99 ? -15.852 -2.255 -3.436 1.00 73.19 99 PHE A O 1
ATOM 816 N N . ALA A 1 100 ? -15.349 -4.077 -4.592 1.00 75.00 100 ALA A N 1
ATOM 817 C CA . ALA A 1 100 ? -16.404 -4.914 -4.025 1.00 75.00 100 ALA A CA 1
ATOM 818 C C . ALA A 1 100 ? -16.058 -5.484 -2.644 1.00 75.00 100 ALA A C 1
ATOM 820 O O . ALA A 1 100 ? -16.950 -5.613 -1.809 1.00 75.00 100 ALA A O 1
ATOM 821 N N . LEU A 1 101 ? -14.786 -5.806 -2.368 1.00 71.88 101 LEU A N 1
ATOM 822 C CA . LEU A 1 101 ? -14.401 -6.425 -1.094 1.00 71.88 101 LEU A CA 1
ATOM 823 C C . LEU A 1 101 ? -14.737 -5.531 0.114 1.00 71.88 101 LEU A C 1
ATOM 825 O O . LEU A 1 101 ? -15.338 -6.048 1.054 1.00 71.88 101 LEU A O 1
ATOM 829 N N . PRO A 1 102 ? -14.453 -4.210 0.104 1.00 67.31 102 PRO A N 1
ATOM 830 C CA . PRO A 1 102 ? -14.866 -3.334 1.195 1.00 67.31 102 PRO A CA 1
ATOM 831 C C . PRO A 1 102 ? -16.381 -3.360 1.411 1.00 67.31 102 PRO A C 1
ATOM 833 O O . PRO A 1 102 ? -16.817 -3.517 2.544 1.00 67.31 102 PRO A O 1
ATOM 836 N N . PHE A 1 103 ? -17.181 -3.294 0.341 1.00 70.44 103 PHE A N 1
ATOM 837 C CA . PHE A 1 103 ? -18.646 -3.280 0.431 1.00 70.44 103 PHE A CA 1
ATOM 838 C C . PHE A 1 103 ? -19.230 -4.605 0.919 1.00 70.44 103 PHE A C 1
ATOM 840 O O . PHE A 1 103 ? -20.157 -4.593 1.717 1.00 70.44 103 PHE A O 1
ATOM 847 N N . ILE A 1 104 ? -18.690 -5.747 0.491 1.00 75.06 104 ILE A N 1
ATOM 848 C CA . ILE A 1 104 ? -19.132 -7.061 0.981 1.00 75.06 104 ILE A CA 1
ATOM 849 C C . ILE A 1 104 ? -18.835 -7.188 2.479 1.00 75.06 104 ILE A C 1
ATOM 851 O O . ILE A 1 104 ? -19.676 -7.659 3.244 1.00 75.06 104 ILE A O 1
ATOM 855 N N . LEU A 1 105 ? -17.665 -6.716 2.918 1.00 69.81 105 LEU A N 1
ATOM 856 C CA . LEU A 1 105 ? -17.290 -6.733 4.331 1.00 69.81 105 LEU A CA 1
ATOM 857 C C . LEU A 1 105 ? -18.177 -5.802 5.176 1.00 69.81 105 LEU A C 1
ATOM 859 O O . LEU A 1 105 ? -18.455 -6.146 6.326 1.00 69.81 105 LEU A O 1
ATOM 863 N N . LEU A 1 106 ? -18.710 -4.711 4.602 1.00 69.19 106 LEU A N 1
ATOM 864 C CA . LEU A 1 106 ? -19.709 -3.854 5.262 1.00 69.19 106 LEU A CA 1
ATOM 865 C C . LEU A 1 106 ? -21.010 -4.598 5.623 1.00 69.19 106 LEU A C 1
ATOM 867 O O . LEU A 1 106 ? -21.705 -4.179 6.535 1.00 69.19 106 LEU A O 1
ATOM 871 N N . PHE A 1 107 ? -21.374 -5.694 4.954 1.00 76.31 107 PHE A N 1
ATOM 872 C CA . PHE A 1 107 ? -22.623 -6.406 5.273 1.00 76.31 107 PHE A CA 1
ATOM 873 C C . PHE A 1 107 ? -22.477 -7.471 6.363 1.00 76.31 107 PHE A C 1
ATOM 875 O O . PHE A 1 107 ? -23.476 -7.885 6.946 1.00 76.31 107 PHE A O 1
ATOM 882 N N . VAL A 1 108 ? -21.254 -7.937 6.624 1.00 76.62 108 VAL A N 1
ATOM 883 C CA . VAL A 1 108 ? -21.010 -9.133 7.452 1.00 76.62 108 VAL A CA 1
ATOM 884 C C . VAL A 1 108 ? -20.240 -8.805 8.729 1.00 76.62 108 VAL A C 1
ATOM 886 O O . VAL A 1 108 ? -20.361 -9.511 9.727 1.00 76.62 108 VAL A O 1
ATOM 889 N N . MET A 1 109 ? -19.424 -7.752 8.707 1.00 78.62 109 MET A N 1
ATOM 890 C CA . MET A 1 109 ? -18.535 -7.425 9.817 1.00 78.62 109 MET A CA 1
ATOM 891 C C . MET A 1 109 ? -19.125 -6.383 10.769 1.00 78.62 109 MET A C 1
ATOM 893 O O . MET A 1 109 ? -20.010 -5.613 10.412 1.00 78.62 109 MET A O 1
ATOM 897 N N . GLU A 1 110 ? -18.583 -6.324 11.982 1.00 84.38 110 GLU A N 1
ATOM 898 C CA . GLU A 1 110 ? -18.863 -5.237 12.917 1.00 84.38 110 GLU A CA 1
ATOM 899 C C . GLU A 1 110 ? -18.273 -3.903 12.419 1.00 84.38 110 GLU A C 1
ATOM 901 O O . GLU A 1 110 ? -17.212 -3.906 11.782 1.00 84.38 110 GLU A O 1
ATOM 906 N N . PRO A 1 111 ? -18.864 -2.747 12.781 1.00 81.44 111 PRO A N 1
ATOM 907 C CA . PRO A 1 111 ? -18.407 -1.431 12.326 1.00 81.44 111 PRO A CA 1
ATOM 908 C C . PRO A 1 111 ? -16.915 -1.168 12.557 1.00 81.44 111 PRO A C 1
ATOM 910 O O . PRO A 1 111 ? -16.243 -0.589 11.708 1.00 81.44 111 PRO A O 1
ATOM 913 N N . LEU A 1 112 ? -16.361 -1.635 13.681 1.00 83.31 112 LEU A N 1
ATOM 914 C CA . LEU A 1 112 ? -14.935 -1.489 13.978 1.00 83.31 112 LEU A CA 1
ATOM 915 C C . LEU A 1 112 ? -14.062 -2.229 12.953 1.00 83.31 112 LEU A C 1
ATOM 917 O O . LEU A 1 112 ? -13.055 -1.695 12.494 1.00 83.31 112 LEU A O 1
ATOM 921 N N . MET A 1 113 ? -14.469 -3.430 12.548 1.00 82.56 113 MET A N 1
ATOM 922 C CA . MET A 1 113 ? -13.753 -4.236 11.560 1.00 82.56 113 MET A CA 1
ATOM 923 C C . MET A 1 113 ? -13.834 -3.636 10.153 1.00 82.56 113 MET A C 1
ATOM 925 O O . MET A 1 113 ? -12.913 -3.836 9.363 1.00 82.56 113 MET A O 1
ATOM 929 N N . TRP A 1 114 ? -14.858 -2.828 9.851 1.00 81.31 114 TRP A N 1
ATOM 930 C CA . TRP A 1 114 ? -14.906 -2.046 8.609 1.00 81.31 114 TRP A CA 1
ATOM 931 C C . TRP A 1 114 ? -13.786 -1.017 8.558 1.00 81.31 114 TRP A C 1
ATOM 933 O O . TRP A 1 114 ? -13.063 -0.944 7.565 1.00 81.31 114 TRP A O 1
ATOM 943 N N . PHE A 1 115 ? -13.600 -0.262 9.646 1.00 82.19 115 PHE A N 1
ATOM 944 C CA . PHE A 1 115 ? -12.505 0.701 9.750 1.00 82.19 115 PHE A CA 1
ATOM 945 C C . PHE A 1 115 ? -11.150 0.006 9.653 1.00 82.19 115 PHE A C 1
ATOM 947 O O . PHE A 1 115 ? -10.290 0.467 8.905 1.00 82.19 115 PHE A O 1
ATOM 954 N N . VAL A 1 116 ? -10.976 -1.131 10.338 1.00 86.06 116 VAL A N 1
ATOM 955 C CA . VAL A 1 116 ? -9.747 -1.930 10.220 1.00 86.06 116 VAL A CA 1
ATOM 956 C C . VAL A 1 116 ? -9.518 -2.325 8.765 1.00 86.06 116 VAL A C 1
ATOM 958 O O . VAL A 1 116 ? -8.453 -2.051 8.227 1.00 86.06 116 VAL A O 1
ATOM 961 N N . SER A 1 117 ? -10.520 -2.907 8.104 1.00 83.75 117 SER A N 1
ATOM 962 C CA . SER A 1 117 ? -10.390 -3.393 6.732 1.00 83.75 117 SER A CA 1
ATOM 963 C C . SER A 1 117 ? -10.092 -2.271 5.736 1.00 83.75 117 SER A C 1
ATOM 965 O O . SER A 1 117 ? -9.232 -2.444 4.878 1.00 83.75 117 SER A O 1
ATOM 967 N N . LEU A 1 118 ? -10.764 -1.121 5.840 1.00 85.06 118 LEU A N 1
ATOM 968 C CA . LEU A 1 118 ? -10.542 0.024 4.951 1.00 85.06 118 LEU A CA 1
ATOM 969 C C . LEU A 1 118 ? -9.132 0.597 5.108 1.00 85.06 118 LEU A C 1
ATOM 971 O O . LEU A 1 118 ? -8.429 0.801 4.120 1.00 85.06 118 LEU A O 1
ATOM 975 N N . LEU A 1 119 ? -8.698 0.819 6.348 1.00 89.44 119 LEU A N 1
ATOM 976 C CA . LEU A 1 119 ? -7.363 1.340 6.629 1.00 89.44 119 LEU A CA 1
ATOM 977 C C . LEU A 1 119 ? -6.286 0.329 6.207 1.00 89.44 119 LEU A C 1
ATOM 979 O O . LEU A 1 119 ? -5.304 0.682 5.552 1.00 89.44 119 LEU A O 1
ATOM 983 N N . SER A 1 120 ? -6.475 -0.951 6.536 1.00 88.56 120 SER A N 1
ATOM 984 C CA . SER A 1 120 ? -5.558 -2.020 6.135 1.00 88.56 120 SER A CA 1
ATOM 985 C C . SER A 1 120 ? -5.456 -2.126 4.618 1.00 88.56 120 SER A C 1
ATOM 987 O O . SER A 1 120 ? -4.356 -2.305 4.104 1.00 88.56 120 SER A O 1
ATOM 989 N N . PHE A 1 121 ? -6.562 -1.924 3.902 1.00 87.38 121 PHE A N 1
ATOM 990 C CA . PHE A 1 121 ? -6.604 -1.952 2.446 1.00 87.38 121 PHE A CA 1
ATOM 991 C C . PHE A 1 121 ? -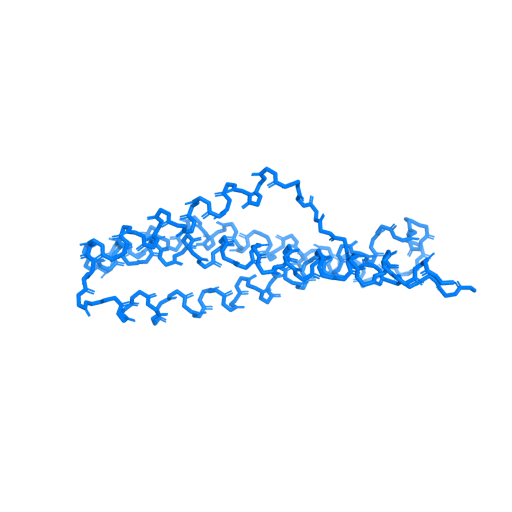5.853 -0.774 1.812 1.00 87.38 121 PHE A C 1
ATOM 993 O O . PHE A 1 121 ? -5.077 -0.974 0.874 1.00 87.38 121 PHE A O 1
ATOM 1000 N N . ILE A 1 122 ? -6.002 0.441 2.355 1.00 89.50 122 ILE A N 1
ATOM 1001 C CA . ILE A 1 122 ? -5.226 1.613 1.916 1.00 89.50 122 ILE A CA 1
ATOM 1002 C C . ILE A 1 122 ? -3.729 1.327 2.050 1.00 89.50 122 ILE A C 1
ATOM 1004 O O . ILE A 1 122 ? -2.973 1.554 1.102 1.00 89.50 122 ILE A O 1
ATOM 1008 N N . VAL A 1 123 ? -3.293 0.790 3.192 1.00 91.06 123 VAL A N 1
ATOM 1009 C CA . VAL A 1 123 ? -1.881 0.438 3.404 1.00 91.06 123 VAL A CA 1
ATOM 1010 C C . VAL A 1 123 ? -1.450 -0.735 2.525 1.00 91.06 123 VAL A C 1
ATOM 1012 O O . VAL A 1 123 ? -0.359 -0.698 1.957 1.00 91.06 123 VAL A O 1
ATOM 1015 N N . GLY A 1 124 ? -2.308 -1.735 2.346 1.00 87.25 124 GLY A N 1
ATOM 1016 C CA . GLY A 1 124 ? -2.053 -2.901 1.509 1.00 87.25 124 GLY A CA 1
ATOM 1017 C C . GLY A 1 124 ? -1.833 -2.542 0.041 1.00 87.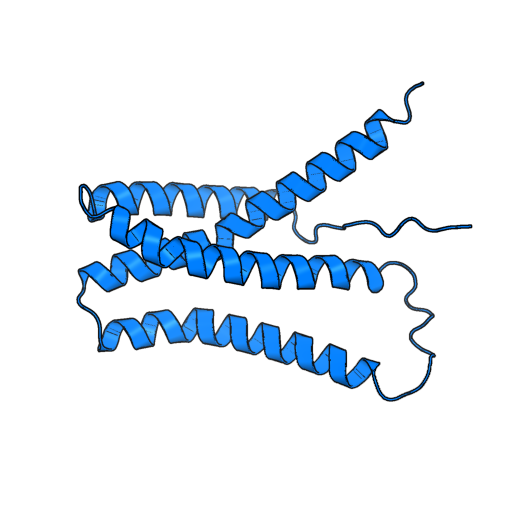25 124 GLY A C 1
ATOM 1018 O O . GLY A 1 124 ? -0.946 -3.106 -0.589 1.00 87.25 124 GLY A O 1
ATOM 1019 N N . ILE A 1 125 ? -2.573 -1.573 -0.504 1.00 87.25 125 ILE A N 1
ATOM 1020 C CA . ILE A 1 125 ? -2.406 -1.125 -1.896 1.00 87.25 125 ILE A CA 1
ATOM 1021 C C . ILE A 1 125 ? -1.236 -0.158 -2.062 1.00 87.25 125 ILE A C 1
ATOM 1023 O O . ILE A 1 125 ? -0.455 -0.290 -3.012 1.00 87.25 125 ILE A O 1
ATOM 1027 N N . ASN A 1 126 ? -1.130 0.842 -1.185 1.00 89.00 126 ASN A N 1
ATOM 1028 C CA . ASN A 1 126 ? -0.198 1.959 -1.366 1.00 89.00 126 ASN A CA 1
ATOM 1029 C C . ASN A 1 126 ? 1.191 1.669 -0.790 1.00 89.00 126 ASN A C 1
ATOM 1031 O O . ASN A 1 126 ? 2.192 2.149 -1.311 1.00 89.00 126 ASN A O 1
ATOM 1035 N N . GLY A 1 127 ? 1.284 0.847 0.252 1.00 87.69 127 GLY A N 1
ATOM 1036 C CA . GLY A 1 127 ? 2.552 0.477 0.870 1.00 87.69 127 GLY A CA 1
ATOM 1037 C C . GLY A 1 127 ? 3.522 -0.234 -0.089 1.00 87.69 127 GLY A C 1
ATOM 1038 O O . GLY A 1 127 ? 4.686 0.171 -0.169 1.00 87.69 127 GLY A O 1
ATOM 1039 N N . PRO A 1 128 ? 3.077 -1.226 -0.884 1.00 89.00 128 PRO A N 1
ATOM 1040 C CA . PRO A 1 128 ? 3.923 -1.854 -1.894 1.00 89.00 128 PRO A CA 1
ATOM 1041 C C . PRO A 1 128 ? 4.462 -0.880 -2.940 1.00 89.00 128 PRO A C 1
ATOM 1043 O O . PRO A 1 128 ? 5.581 -1.055 -3.409 1.00 89.00 128 PRO A O 1
ATOM 1046 N N . GLU A 1 129 ? 3.704 0.167 -3.271 1.00 86.94 129 GLU A N 1
ATOM 1047 C CA . GLU A 1 129 ? 4.117 1.207 -4.219 1.00 86.94 129 GLU A CA 1
ATOM 1048 C C . GLU A 1 129 ? 5.405 1.903 -3.758 1.00 86.94 129 GLU A C 1
ATOM 1050 O O . GLU A 1 129 ? 6.349 2.083 -4.528 1.00 86.94 129 GLU A O 1
ATOM 1055 N N . LEU A 1 130 ? 5.478 2.207 -2.459 1.00 88.00 130 LEU A N 1
ATOM 1056 C CA . LEU A 1 130 ? 6.644 2.820 -1.828 1.00 88.00 130 LEU A CA 1
ATOM 1057 C C . LEU A 1 130 ? 7.852 1.881 -1.851 1.00 88.00 130 LEU A C 1
ATOM 1059 O O . LEU A 1 130 ? 8.954 2.309 -2.194 1.00 88.00 130 LEU A O 1
ATOM 1063 N N . ILE A 1 131 ? 7.654 0.596 -1.531 1.00 87.25 131 ILE A N 1
ATOM 1064 C CA . ILE A 1 131 ? 8.733 -0.402 -1.577 1.00 87.25 131 ILE A CA 1
ATOM 1065 C C . ILE A 1 131 ? 9.261 -0.562 -3.003 1.00 87.25 131 ILE A C 1
ATOM 1067 O O . ILE A 1 131 ? 10.474 -0.546 -3.218 1.00 87.25 131 ILE A O 1
ATOM 1071 N N . LEU A 1 132 ? 8.372 -0.690 -3.989 1.00 85.75 132 LEU A N 1
ATOM 1072 C CA . LEU A 1 132 ? 8.756 -0.846 -5.392 1.00 85.75 132 LEU A CA 1
ATOM 1073 C C . LEU A 1 132 ? 9.520 0.377 -5.901 1.00 85.75 132 LEU A C 1
ATOM 1075 O O . LEU A 1 132 ? 10.534 0.220 -6.588 1.00 85.75 132 LEU A O 1
ATOM 1079 N N . TYR A 1 133 ? 9.106 1.581 -5.499 1.00 84.06 133 TYR A N 1
ATOM 1080 C CA . TYR A 1 133 ? 9.853 2.793 -5.805 1.00 84.06 133 TYR A CA 1
ATOM 1081 C C . TYR A 1 133 ? 11.240 2.821 -5.155 1.00 84.06 133 TYR A C 1
ATOM 1083 O O . TYR A 1 133 ? 12.218 3.164 -5.821 1.00 84.06 133 TYR A O 1
ATOM 1091 N N . LEU A 1 134 ? 11.365 2.432 -3.883 1.00 84.44 134 LEU A N 1
ATOM 1092 C CA . LEU A 1 134 ? 12.662 2.372 -3.201 1.00 84.44 134 LEU A CA 1
ATOM 1093 C C . LEU A 1 134 ? 13.609 1.373 -3.880 1.00 84.44 134 LEU A C 1
ATOM 1095 O O . LEU A 1 134 ? 14.774 1.697 -4.121 1.00 84.44 134 LEU A O 1
ATOM 1099 N N . ILE A 1 135 ? 13.103 0.197 -4.267 1.00 83.50 135 ILE A N 1
ATOM 1100 C CA . ILE A 1 135 ? 13.864 -0.807 -5.025 1.00 83.50 135 ILE A CA 1
ATOM 1101 C C . ILE A 1 135 ? 14.326 -0.229 -6.371 1.00 83.50 135 ILE A C 1
ATOM 1103 O O . ILE A 1 135 ? 15.488 -0.400 -6.752 1.00 83.50 135 ILE A O 1
ATOM 1107 N N . TYR A 1 136 ? 13.448 0.476 -7.091 1.00 79.62 136 TYR A N 1
ATOM 1108 C CA . TYR A 1 136 ? 13.801 1.163 -8.336 1.00 79.62 136 TYR A CA 1
ATOM 1109 C C . TYR A 1 136 ? 14.891 2.219 -8.118 1.00 79.62 136 TYR A C 1
ATOM 1111 O O . TYR A 1 136 ? 15.905 2.226 -8.821 1.00 79.62 136 TYR A O 1
ATOM 1119 N N . PHE A 1 137 ? 14.723 3.079 -7.113 1.00 77.12 137 PHE A N 1
ATOM 1120 C CA . PHE A 1 137 ? 15.664 4.146 -6.795 1.00 77.12 137 PHE A CA 1
ATOM 1121 C C . PHE A 1 137 ? 17.046 3.594 -6.420 1.00 77.12 137 PHE A C 1
ATOM 1123 O O . PHE A 1 137 ? 18.061 4.073 -6.929 1.00 77.12 137 PHE A O 1
ATOM 1130 N N . GLN A 1 138 ? 17.102 2.539 -5.602 1.00 78.88 138 GLN A N 1
ATOM 1131 C CA . GLN A 1 138 ? 18.351 1.872 -5.229 1.00 78.88 138 GLN A CA 1
ATOM 1132 C C . GLN A 1 138 ? 19.051 1.262 -6.451 1.00 78.88 138 GLN A C 1
ATOM 1134 O O . GLN A 1 138 ? 20.247 1.486 -6.655 1.00 78.88 138 GLN A O 1
ATOM 1139 N N . LYS A 1 139 ? 18.307 0.555 -7.314 1.00 75.50 139 LYS A N 1
ATOM 1140 C CA . LYS A 1 139 ? 18.843 -0.004 -8.567 1.00 75.50 139 LYS A CA 1
ATOM 1141 C C . LYS A 1 139 ? 19.366 1.085 -9.507 1.00 75.50 139 LYS A C 1
ATOM 1143 O O . LYS A 1 139 ? 20.407 0.896 -10.141 1.00 75.50 139 LYS A O 1
ATOM 1148 N N . ARG A 1 140 ? 18.689 2.237 -9.580 1.00 69.94 140 ARG A N 1
ATOM 1149 C CA . ARG A 1 140 ? 19.140 3.404 -10.351 1.00 69.94 140 ARG A CA 1
ATOM 1150 C C . ARG A 1 140 ? 20.429 3.989 -9.765 1.00 69.94 140 ARG 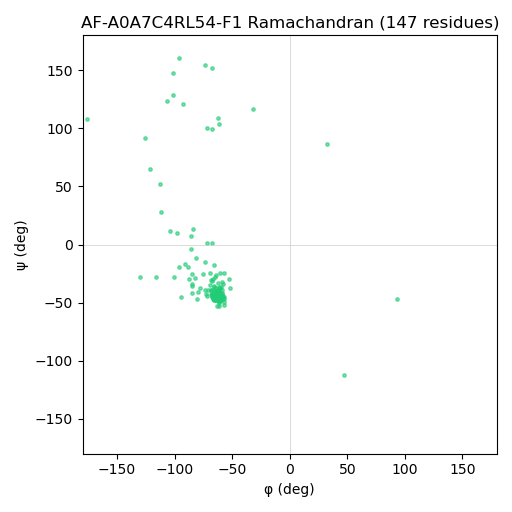A C 1
ATOM 1152 O O . ARG A 1 140 ? 21.382 4.196 -10.513 1.00 69.94 140 ARG A O 1
ATOM 1159 N N . LYS A 1 141 ? 20.501 4.193 -8.445 1.00 68.00 141 LYS A N 1
ATOM 1160 C CA . LYS A 1 141 ? 21.677 4.757 -7.757 1.00 68.00 141 LYS A CA 1
ATOM 1161 C C . LYS A 1 141 ? 22.932 3.901 -7.953 1.00 68.00 141 LYS A C 1
ATOM 1163 O O . LYS A 1 141 ? 23.965 4.443 -8.327 1.00 68.00 141 LYS A O 1
ATOM 1168 N N . ILE A 1 142 ? 22.833 2.579 -7.787 1.00 68.19 142 ILE A N 1
ATOM 1169 C CA . ILE A 1 142 ? 23.959 1.647 -8.001 1.00 68.19 142 ILE A CA 1
ATOM 1170 C C . ILE A 1 142 ? 24.486 1.745 -9.440 1.00 68.19 142 ILE A C 1
ATOM 1172 O O . ILE A 1 142 ? 25.691 1.738 -9.676 1.00 68.19 142 ILE A O 1
ATOM 1176 N N . ARG A 1 143 ? 23.591 1.887 -10.422 1.00 58.41 143 ARG A N 1
ATOM 1177 C CA . ARG A 1 143 ? 23.982 1.929 -11.832 1.00 58.41 143 ARG A CA 1
ATOM 1178 C C . ARG A 1 143 ? 24.657 3.236 -12.251 1.00 58.41 143 ARG A C 1
ATOM 1180 O O . ARG A 1 143 ? 25.587 3.195 -13.049 1.00 58.41 143 ARG A O 1
ATOM 1187 N N . PHE A 1 144 ? 24.186 4.379 -11.758 1.00 58.22 144 PHE A N 1
ATOM 1188 C CA . PHE A 1 144 ? 24.776 5.679 -12.098 1.00 58.22 144 PHE A CA 1
ATOM 1189 C C . PHE A 1 144 ? 25.972 6.043 -11.208 1.00 58.22 144 PHE A C 1
ATOM 1191 O O . PHE A 1 144 ? 26.866 6.735 -11.677 1.00 58.22 144 PHE A O 1
ATOM 1198 N N . GLY A 1 145 ? 26.053 5.509 -9.985 1.00 54.38 145 GLY A N 1
ATOM 1199 C CA . GLY A 1 145 ? 27.239 5.621 -9.124 1.00 54.38 145 GLY A CA 1
ATOM 1200 C C . GLY A 1 145 ? 28.422 4.745 -9.558 1.00 54.38 145 GLY A C 1
ATOM 1201 O O . GLY A 1 145 ? 29.539 4.979 -9.125 1.00 54.38 145 GLY A O 1
ATOM 1202 N N . SER A 1 146 ? 28.204 3.763 -10.441 1.00 49.72 146 SER A N 1
ATOM 1203 C CA . SER A 1 146 ? 29.264 2.921 -11.023 1.00 49.72 146 SER A CA 1
ATOM 1204 C C . SER A 1 146 ? 29.934 3.537 -12.264 1.00 49.72 146 SER A C 1
ATOM 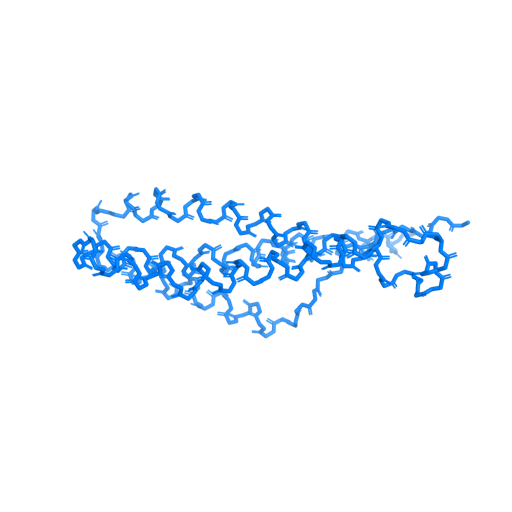1206 O O . SER A 1 146 ? 30.847 2.928 -12.811 1.00 49.72 146 SER A O 1
ATOM 1208 N N . LYS A 1 147 ? 29.473 4.699 -12.752 1.00 47.06 147 LYS A N 1
ATOM 1209 C CA . LYS A 1 147 ? 30.024 5.375 -13.946 1.00 47.06 147 LYS A CA 1
ATOM 1210 C C . LYS A 1 147 ? 31.026 6.494 -13.625 1.00 47.06 147 LYS A C 1
ATOM 1212 O O . LYS A 1 147 ? 31.388 7.247 -14.521 1.00 47.06 147 LYS A O 1
ATOM 1217 N N . SER A 1 148 ? 31.456 6.613 -12.373 1.00 44.25 148 SER A N 1
ATOM 1218 C CA . SER A 1 148 ? 32.459 7.587 -11.935 1.00 44.25 148 SER A CA 1
ATOM 1219 C C . SER A 1 148 ? 33.655 6.882 -11.295 1.00 44.25 148 SER A C 1
ATOM 1221 O O . SER A 1 148 ? 33.856 7.012 -10.091 1.00 44.25 148 SER A O 1
ATOM 1223 N N . LEU A 1 149 ? 34.388 6.100 -12.086 1.00 41.22 149 LEU A N 1
ATOM 1224 C CA . LEU A 1 149 ? 35.778 5.696 -11.851 1.00 41.22 149 LEU A CA 1
ATOM 1225 C C . LEU A 1 149 ? 36.435 5.480 -13.216 1.00 41.22 149 LEU A C 1
ATOM 1227 O O . LEU A 1 149 ? 35.819 4.757 -14.034 1.00 41.22 149 LEU A O 1
#

Radius of gyration: 19.1 Å; Cα contacts (8 Å, |Δi|>4): 98; chains: 1; bounding box: 58×31×57 Å

Secondary structure (DSSP, 8-state):
----------S-HHHHHHHHHHHHHHHHHHHHHHGGGHHHHHHHHHHHHHHHHHHHHHHHHHHHHHTT-GGG--S-TTHHHHHHHHHHHHHHHHHHHHHHHHHHHHHHS-HHHHHHHHHHHHHHHHHHHHHHHHHHHHHHHHHHHTT--

pLDDT: mean 73.03, std 17.31, range [34.19, 94.06]